Protein AF-A0A962XGR1-F1 (afdb_monomer)

Sequence (119 aa):
MMNWKLILRAGVAFLALFGWVGIQGCASSRENLPVRPIIQDADLIEQNYQAADALLTRAPWLRERREPLLSATFVDINNLEMSSGLGRVIGEQLGSRFAQQGFTVVEIKMRNNIFVQEG

Mean predicted aligned error: 15.51 Å

Secondary structure (DSSP, 8-state):
---HHHHHHHHHHHHHHHGGGG----------------PPPP-HHHHHHHHHHHHHHH-THHHHH-PPEEE---EETTEEEEE-HHHHHHHHHHHHHHHHTT--EEE---SSPPP----

Solvent-accessible surface area (backbone atoms only — not comparable to full-atom values): 7715 Å² total; per-residue (Å²): 136,82,66,64,71,56,58,56,53,52,52,52,54,52,54,59,62,62,65,68,74,77,74,91,78,84,83,80,81,78,77,85,69,84,77,73,80,84,76,79,76,77,62,61,68,60,54,37,39,52,50,39,55,54,50,50,70,76,41,60,64,54,70,77,68,67,62,68,44,78,49,71,63,41,51,35,93,92,41,75,92,41,66,40,76,65,27,42,52,52,34,52,46,31,46,50,43,42,41,75,73,71,44,54,67,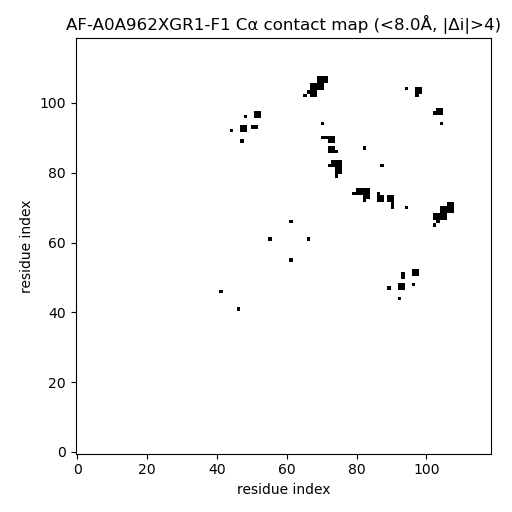44,71,79,82,74,92,65,92,82,79,82,79,87,128

Foldseek 3Di:
DDDVVVVVVVVVVVVVVVVVPPPPDDDDPDDPDPDDPPDDDDPLLVVLLVVLVVVCVVCVVCVVVLDAAEFDFDADPVDRVDGDPVSNVSSVSSQVSVVVVVHHYDYDDDPDDDDDDDD

Radius of gyration: 37.33 Å; Cα contacts (8 Å, |Δi|>4): 67; chains: 1; bounding box: 40×32×116 Å

Structure (mmCIF, N/CA/C/O backbone):
data_AF-A0A962XGR1-F1
#
_entry.id   AF-A0A962XGR1-F1
#
loop_
_atom_site.group_PDB
_atom_site.id
_atom_site.type_symbol
_atom_site.label_atom_id
_atom_site.label_alt_id
_atom_site.label_comp_id
_atom_site.label_asym_id
_atom_site.label_entity_id
_atom_site.label_seq_id
_atom_site.pdbx_PDB_ins_code
_atom_site.Cartn_x
_atom_site.Cartn_y
_atom_site.Cartn_z
_atom_site.occupancy
_atom_site.B_iso_or_equiv
_atom_site.auth_seq_id
_atom_site.auth_comp_id
_atom_site.auth_asym_id
_atom_site.auth_atom_id
_atom_site.pdbx_PDB_model_num
ATOM 1 N N . MET A 1 1 ? 27.660 16.013 -98.319 1.00 51.28 1 MET A N 1
ATOM 2 C CA . MET A 1 1 ? 26.467 16.490 -97.582 1.00 51.28 1 MET A CA 1
ATOM 3 C C . 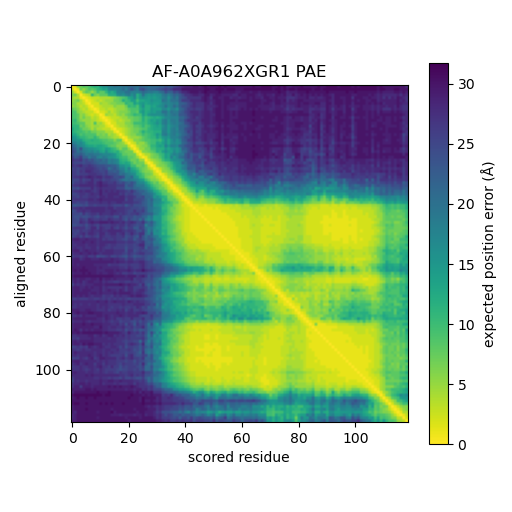MET A 1 1 ? 26.278 15.601 -96.363 1.00 51.28 1 MET A C 1
ATOM 5 O O . MET A 1 1 ? 25.926 14.440 -96.518 1.00 51.28 1 MET A O 1
ATOM 9 N N . MET A 1 2 ? 26.629 16.094 -95.174 1.00 58.22 2 MET A N 1
ATOM 10 C CA . MET A 1 2 ? 26.599 15.314 -93.932 1.00 58.22 2 MET A CA 1
ATOM 11 C C . MET A 1 2 ? 25.180 15.322 -93.355 1.00 58.22 2 MET A C 1
ATOM 13 O O . MET A 1 2 ? 24.578 16.380 -93.180 1.00 58.22 2 MET A O 1
ATOM 17 N N . ASN A 1 3 ? 24.618 14.133 -93.133 1.00 63.22 3 ASN A N 1
ATOM 18 C CA . ASN A 1 3 ? 23.204 13.932 -92.828 1.00 63.22 3 ASN A CA 1
ATOM 19 C C . ASN A 1 3 ? 22.918 14.292 -91.354 1.00 63.22 3 ASN A C 1
ATOM 21 O O . ASN A 1 3 ? 22.915 13.438 -90.474 1.00 63.22 3 ASN A O 1
ATOM 25 N N . TRP A 1 4 ? 22.715 15.588 -91.092 1.00 63.06 4 TRP A N 1
ATOM 26 C CA . TRP A 1 4 ? 22.499 16.228 -89.779 1.00 63.06 4 TRP A CA 1
ATOM 27 C C . TRP A 1 4 ? 21.433 15.542 -88.906 1.00 63.06 4 TRP A C 1
ATOM 29 O O . TRP A 1 4 ? 21.536 15.492 -87.680 1.00 63.06 4 TRP A O 1
ATOM 39 N N . LYS A 1 5 ? 20.437 14.920 -89.547 1.00 67.38 5 LYS A N 1
ATOM 40 C CA . LYS A 1 5 ? 19.386 14.144 -88.876 1.00 67.38 5 LYS A CA 1
ATOM 41 C C . LYS A 1 5 ? 19.912 12.869 -88.203 1.00 67.38 5 LYS A C 1
ATOM 43 O O . LYS A 1 5 ? 19.298 12.401 -87.250 1.00 67.38 5 LYS A O 1
ATOM 48 N N . LEU A 1 6 ? 21.033 12.314 -88.666 1.00 64.56 6 LEU A N 1
ATOM 49 C CA . LEU A 1 6 ? 21.653 11.113 -88.099 1.00 64.56 6 LEU A CA 1
ATOM 50 C C . LEU A 1 6 ? 22.402 11.427 -86.792 1.00 64.56 6 LEU A C 1
ATOM 52 O O . LEU A 1 6 ? 22.313 10.665 -85.835 1.00 64.56 6 LEU A O 1
ATOM 56 N N . ILE A 1 7 ? 23.058 12.592 -86.728 1.00 65.00 7 ILE A N 1
ATOM 57 C CA . ILE A 1 7 ? 23.813 13.066 -85.555 1.00 65.00 7 ILE A CA 1
ATOM 58 C C . ILE A 1 7 ? 22.859 13.398 -84.396 1.00 65.00 7 ILE A C 1
ATOM 60 O O . ILE A 1 7 ? 23.102 13.000 -83.259 1.00 65.00 7 ILE A O 1
ATOM 64 N N . LEU A 1 8 ? 21.718 14.033 -84.692 1.00 66.69 8 LEU A N 1
ATOM 65 C CA . LEU A 1 8 ? 20.682 14.325 -83.693 1.00 66.69 8 LEU A CA 1
ATOM 66 C C . LEU A 1 8 ? 20.044 13.054 -83.111 1.00 66.69 8 LEU A C 1
ATOM 68 O O . LEU A 1 8 ? 19.812 12.978 -81.908 1.00 66.69 8 LEU A O 1
ATOM 72 N N . ARG A 1 9 ? 19.793 12.030 -83.936 1.00 67.38 9 ARG A N 1
ATOM 73 C CA . ARG A 1 9 ? 19.202 10.761 -83.469 1.00 67.38 9 ARG A CA 1
ATOM 74 C C . ARG A 1 9 ? 20.190 9.933 -82.647 1.00 67.38 9 ARG A C 1
ATOM 76 O O . ARG A 1 9 ? 19.785 9.348 -81.647 1.00 67.38 9 ARG A O 1
ATOM 83 N N . ALA A 1 10 ? 21.469 9.935 -83.024 1.00 66.25 10 ALA A N 1
ATOM 84 C CA . ALA A 1 10 ? 22.529 9.286 -82.257 1.00 66.25 10 ALA A CA 1
ATOM 85 C C . ALA A 1 10 ? 22.736 9.946 -80.880 1.00 66.25 10 ALA A C 1
ATOM 87 O O . ALA A 1 10 ? 22.854 9.238 -79.884 1.00 66.25 10 ALA A O 1
ATOM 88 N N . GLY A 1 11 ? 22.694 11.282 -80.801 1.00 68.19 11 GLY A N 1
ATOM 89 C CA . GLY A 1 11 ? 22.813 12.007 -79.529 1.00 68.19 11 GLY A CA 1
ATOM 90 C C . GLY A 1 11 ? 21.661 11.729 -78.556 1.00 68.19 11 GLY A C 1
ATOM 91 O O . GLY A 1 11 ? 21.895 11.498 -77.372 1.00 68.19 11 GLY A O 1
ATOM 92 N N . VAL A 1 12 ? 20.421 11.669 -79.058 1.00 70.56 12 VAL A N 1
ATOM 93 C CA . VAL A 1 12 ? 19.239 11.340 -78.237 1.00 70.56 12 VAL A CA 1
ATOM 94 C C . VAL A 1 12 ? 19.281 9.887 -77.751 1.00 70.56 12 VAL A C 1
ATOM 96 O O . VAL A 1 12 ? 18.970 9.626 -76.591 1.00 70.56 12 VAL A O 1
ATOM 99 N N . ALA A 1 13 ? 19.721 8.947 -78.594 1.00 66.94 13 ALA A N 1
ATOM 100 C CA . ALA A 1 13 ? 19.878 7.548 -78.194 1.00 66.94 13 ALA A CA 1
ATOM 101 C C . ALA A 1 13 ? 20.957 7.367 -77.110 1.00 66.94 13 ALA A C 1
ATOM 103 O O . ALA A 1 13 ? 20.777 6.572 -76.190 1.00 66.94 13 ALA A O 1
ATOM 104 N N . PHE A 1 14 ? 22.047 8.138 -77.177 1.00 63.44 14 PHE A N 1
ATOM 105 C CA . PHE A 1 14 ? 23.137 8.074 -76.201 1.00 63.44 14 PHE A CA 1
ATOM 106 C C . PHE A 1 14 ? 22.737 8.656 -74.833 1.00 63.44 14 PHE A C 1
ATOM 108 O O . PHE A 1 14 ? 23.049 8.069 -73.797 1.00 63.44 14 PHE A O 1
ATOM 115 N N . LEU A 1 15 ? 21.976 9.758 -74.817 1.00 63.19 15 LEU A N 1
ATOM 116 C CA . LEU A 1 15 ? 21.419 10.340 -73.587 1.00 63.19 15 LEU A CA 1
ATOM 117 C C . LEU A 1 15 ? 20.360 9.437 -72.934 1.00 63.19 15 LEU A C 1
ATOM 119 O O . LEU A 1 15 ? 20.314 9.338 -71.709 1.00 63.19 15 LEU A O 1
ATOM 123 N N . ALA A 1 16 ? 19.552 8.731 -73.731 1.00 63.12 16 ALA A N 1
ATOM 124 C CA . ALA A 1 16 ? 18.566 7.778 -73.217 1.00 63.12 16 ALA A CA 1
ATOM 125 C C . ALA A 1 16 ? 19.216 6.526 -72.595 1.00 63.12 16 ALA A C 1
ATOM 127 O O . ALA A 1 16 ? 18.711 5.996 -71.608 1.00 63.12 16 ALA A O 1
ATOM 128 N N . LEU A 1 17 ? 20.358 6.079 -73.131 1.00 60.22 17 LEU A N 1
ATOM 129 C CA . LEU A 1 17 ? 21.119 4.940 -72.602 1.00 60.22 17 LEU A CA 1
ATOM 130 C C . LEU A 1 17 ? 21.820 5.253 -71.270 1.00 60.22 17 LEU A C 1
ATOM 132 O O . LEU A 1 17 ? 21.861 4.396 -70.390 1.00 60.22 17 LEU A O 1
ATOM 136 N N . PHE A 1 18 ? 22.317 6.479 -71.082 1.00 61.03 18 PHE A N 1
ATOM 137 C CA . PHE A 1 18 ? 22.956 6.894 -69.824 1.00 61.03 18 PHE A CA 1
ATOM 138 C C . PHE A 1 18 ? 21.959 7.185 -68.690 1.00 61.03 18 PHE A C 1
ATOM 140 O O . PHE A 1 18 ? 22.306 7.035 -67.520 1.00 61.03 18 PHE A O 1
ATOM 147 N N . GLY A 1 19 ? 20.712 7.548 -69.013 1.00 60.50 19 GLY A N 1
ATOM 148 C CA . GLY A 1 19 ? 19.673 7.837 -68.017 1.00 60.50 19 GLY A CA 1
ATOM 149 C C . GLY A 1 19 ? 19.214 6.625 -67.195 1.00 60.50 19 GLY A C 1
ATOM 150 O O . GLY A 1 19 ? 18.708 6.796 -66.089 1.00 60.50 19 GLY A O 1
ATOM 151 N N . TRP A 1 20 ? 19.416 5.397 -67.687 1.00 58.41 20 TRP A N 1
ATOM 152 C CA . TRP A 1 20 ? 18.910 4.188 -67.020 1.00 58.41 20 TRP A CA 1
ATOM 153 C C . TRP A 1 20 ? 19.837 3.640 -65.919 1.00 58.41 20 TRP A C 1
ATOM 155 O O . TRP A 1 20 ? 19.412 2.836 -65.092 1.00 58.41 20 TRP A O 1
ATOM 165 N N . VAL A 1 21 ? 21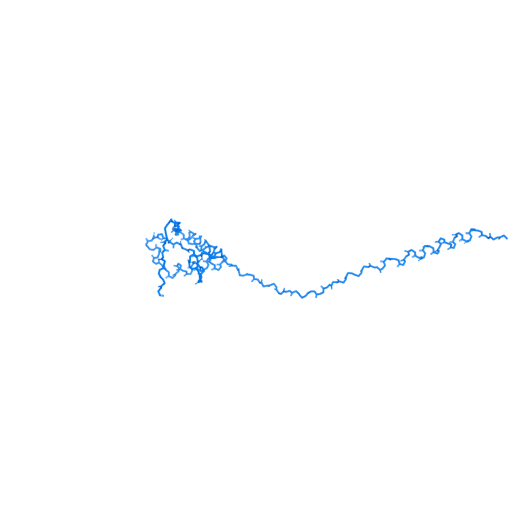.096 4.083 -65.857 1.00 64.06 21 VAL A N 1
ATOM 166 C CA . VAL A 1 21 ? 22.108 3.516 -64.941 1.00 64.06 21 VAL A CA 1
ATOM 167 C C . VAL A 1 21 ? 22.009 4.085 -63.509 1.00 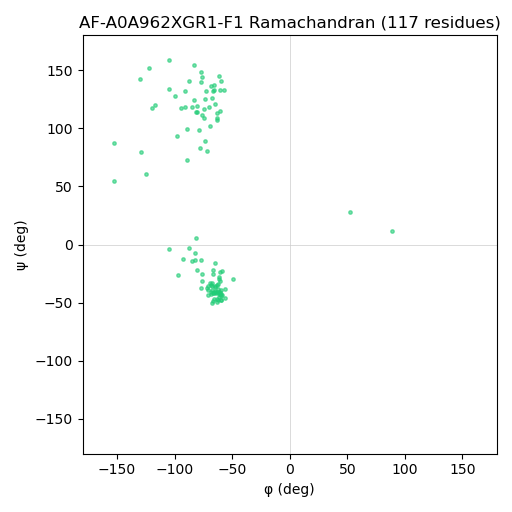64.06 21 VAL A C 1
ATOM 169 O O . VAL A 1 21 ? 22.638 3.572 -62.590 1.00 64.06 21 VAL A O 1
ATOM 172 N N . GLY A 1 22 ? 21.169 5.098 -63.270 1.00 61.91 22 GLY A N 1
ATOM 173 C CA . GLY A 1 22 ? 21.125 5.825 -61.993 1.00 61.91 22 GLY A CA 1
ATOM 174 C C . GLY A 1 22 ? 20.229 5.275 -60.870 1.00 61.91 22 GLY A C 1
ATOM 175 O O . GLY A 1 22 ? 20.218 5.878 -59.804 1.00 61.91 22 GLY A O 1
ATOM 176 N N . ILE A 1 23 ? 19.455 4.194 -61.061 1.00 67.50 23 ILE A N 1
ATOM 177 C CA . ILE A 1 23 ? 18.373 3.823 -60.106 1.00 67.50 23 ILE A CA 1
ATOM 178 C C . ILE A 1 23 ? 18.701 2.625 -59.187 1.00 67.50 23 ILE A C 1
ATOM 180 O O . ILE A 1 23 ? 17.950 2.327 -58.262 1.00 67.50 23 ILE A O 1
ATOM 184 N N . GLN A 1 24 ? 19.849 1.961 -59.328 1.00 64.69 24 GLN A N 1
ATOM 185 C CA . GLN A 1 24 ? 20.209 0.854 -58.423 1.00 64.69 24 GLN A CA 1
ATOM 186 C C . GLN A 1 24 ? 20.974 1.363 -57.192 1.00 64.69 24 GLN A C 1
ATOM 188 O O . GLN A 1 24 ? 22.183 1.188 -57.079 1.00 64.69 24 GLN A O 1
ATOM 193 N N . GLY A 1 25 ? 20.264 2.027 -56.274 1.00 59.50 25 GLY A N 1
ATOM 194 C CA . GLY A 1 25 ? 20.864 2.642 -55.088 1.00 59.50 25 GLY A CA 1
ATOM 195 C C . GLY A 1 25 ? 19.932 2.763 -53.882 1.00 59.50 25 GLY A C 1
ATOM 196 O O . GLY A 1 25 ? 19.769 3.852 -53.346 1.00 59.50 25 GLY A O 1
ATOM 197 N N . CYS A 1 26 ? 19.330 1.664 -53.422 1.00 65.50 26 CYS A N 1
ATOM 198 C CA . CYS A 1 26 ? 18.731 1.592 -52.082 1.00 65.50 26 CYS A CA 1
ATOM 199 C C . CYS A 1 26 ? 19.247 0.352 -51.346 1.00 65.50 26 CYS A C 1
ATOM 201 O O . CYS A 1 26 ? 18.574 -0.671 -51.279 1.00 65.50 26 CYS A O 1
ATOM 203 N N . ALA A 1 27 ? 20.456 0.436 -50.792 1.00 64.56 27 ALA A N 1
ATOM 204 C CA . ALA A 1 27 ? 20.927 -0.520 -49.798 1.00 64.56 27 ALA A CA 1
ATOM 205 C C . ALA A 1 27 ? 20.718 0.095 -48.408 1.00 64.56 27 ALA A C 1
ATOM 207 O O . ALA A 1 27 ? 21.551 0.858 -47.926 1.00 64.56 27 ALA A O 1
ATOM 208 N N . SER A 1 28 ? 19.584 -0.197 -47.765 1.00 67.25 28 SER A N 1
ATOM 209 C CA . SER A 1 28 ? 19.422 0.076 -46.336 1.00 67.25 28 SER A CA 1
ATOM 210 C C . SER A 1 28 ? 20.143 -1.026 -45.555 1.00 67.25 28 SER A C 1
ATOM 212 O O . SER A 1 28 ? 19.603 -2.124 -45.391 1.00 67.25 28 SER A O 1
ATOM 214 N N . SER A 1 29 ? 21.366 -0.763 -45.096 1.00 65.94 29 SER A N 1
ATOM 215 C CA . SER A 1 29 ? 22.026 -1.627 -44.112 1.00 65.94 29 SER A CA 1
ATOM 216 C C . SER A 1 29 ? 21.210 -1.610 -42.823 1.00 65.94 29 SER A C 1
ATOM 218 O O . SER A 1 29 ? 21.194 -0.611 -42.111 1.00 65.94 29 SER A O 1
ATOM 220 N N . ARG A 1 30 ? 20.512 -2.711 -42.527 1.00 62.81 30 ARG A N 1
ATOM 221 C CA . ARG A 1 30 ? 19.970 -2.944 -41.187 1.00 62.81 30 ARG A CA 1
ATOM 222 C C . ARG A 1 30 ? 21.130 -3.324 -40.278 1.00 62.81 30 ARG A C 1
ATOM 224 O O . ARG A 1 30 ? 21.704 -4.402 -40.399 1.00 62.81 30 ARG A O 1
ATOM 231 N N . GLU A 1 31 ? 21.476 -2.413 -39.390 1.00 67.12 31 GLU A N 1
ATOM 232 C CA . GLU A 1 31 ? 22.365 -2.653 -38.263 1.00 67.12 31 GLU A CA 1
ATOM 233 C C . GLU A 1 31 ? 21.713 -3.696 -37.339 1.00 67.12 31 GLU A C 1
ATOM 235 O O . GLU A 1 31 ? 20.659 -3.459 -36.749 1.00 67.12 31 GLU A O 1
ATOM 240 N N . ASN A 1 32 ? 22.318 -4.885 -37.252 1.00 66.44 32 ASN A N 1
ATOM 241 C CA . ASN A 1 32 ? 21.942 -5.922 -36.291 1.00 66.44 32 ASN A CA 1
ATOM 242 C C . ASN A 1 32 ? 22.392 -5.482 -34.892 1.00 66.44 32 ASN A C 1
ATOM 244 O O . ASN A 1 32 ? 23.443 -5.890 -34.398 1.00 66.44 32 ASN A O 1
ATOM 248 N N . LEU A 1 33 ? 21.602 -4.613 -34.267 1.00 76.56 33 LEU A N 1
ATOM 249 C CA . LEU A 1 33 ? 21.734 -4.295 -32.852 1.00 76.56 33 LEU A CA 1
ATOM 250 C C . LEU A 1 33 ? 21.336 -5.536 -32.035 1.00 76.56 33 LEU A C 1
ATOM 252 O O . LEU A 1 33 ? 20.328 -6.174 -32.350 1.00 76.56 33 LEU A O 1
ATOM 256 N N . PRO A 1 34 ? 22.087 -5.896 -30.981 1.00 72.31 34 PRO A N 1
ATOM 257 C CA . PRO A 1 34 ? 21.676 -6.966 -30.086 1.00 72.31 34 PRO A CA 1
ATOM 258 C C . PRO A 1 34 ? 20.338 -6.590 -29.437 1.00 72.31 34 PRO A C 1
ATOM 260 O O . PRO A 1 34 ? 20.251 -5.622 -28.678 1.00 72.31 34 PRO A O 1
ATOM 263 N N . VAL A 1 35 ? 19.288 -7.354 -29.749 1.00 74.69 35 VAL A N 1
ATOM 264 C CA . VAL A 1 35 ? 17.985 -7.249 -29.086 1.00 74.69 35 VAL A CA 1
ATOM 265 C C . VAL A 1 35 ? 18.205 -7.605 -27.621 1.00 74.69 35 VAL A C 1
ATOM 267 O O . VAL A 1 35 ? 18.492 -8.755 -27.289 1.00 74.69 35 VAL A O 1
ATOM 270 N N . ARG A 1 36 ? 18.123 -6.608 -26.734 1.00 77.25 36 ARG A N 1
ATOM 271 C CA . ARG A 1 36 ? 18.103 -6.871 -25.294 1.00 77.25 36 ARG A CA 1
ATOM 272 C C . ARG A 1 36 ? 16.870 -7.731 -25.000 1.00 77.25 36 ARG A C 1
ATOM 274 O O . ARG A 1 36 ? 15.796 -7.395 -25.504 1.00 77.25 36 ARG A O 1
ATOM 281 N N . PRO A 1 37 ? 16.995 -8.824 -24.227 1.00 77.88 37 PRO A N 1
ATOM 282 C CA . PRO A 1 37 ? 15.830 -9.597 -23.831 1.00 77.88 37 PRO A CA 1
ATOM 283 C C . PRO A 1 37 ? 14.852 -8.671 -23.108 1.00 77.88 37 PRO A C 1
ATOM 285 O O . PRO A 1 37 ? 15.256 -7.881 -22.251 1.00 77.88 37 PRO A O 1
ATOM 288 N N . ILE A 1 38 ? 13.576 -8.749 -23.480 1.00 77.19 38 ILE A N 1
ATOM 289 C CA . ILE A 1 38 ? 12.507 -8.054 -22.768 1.00 77.19 38 ILE A CA 1
ATOM 290 C C . ILE A 1 38 ? 12.384 -8.761 -21.419 1.00 77.19 38 ILE A C 1
ATOM 292 O O . ILE A 1 38 ? 11.861 -9.871 -21.343 1.00 77.19 38 ILE A O 1
ATOM 296 N N . ILE A 1 39 ? 12.938 -8.157 -20.369 1.00 79.69 39 ILE A N 1
ATOM 297 C CA . ILE A 1 39 ? 12.666 -8.586 -19.000 1.00 79.69 39 ILE A CA 1
ATOM 298 C C . ILE A 1 39 ? 11.255 -8.097 -18.701 1.00 79.69 39 ILE A C 1
ATOM 300 O O . ILE A 1 39 ? 10.992 -6.899 -18.766 1.00 79.69 39 ILE A O 1
ATOM 304 N N . GLN A 1 40 ? 10.338 -9.029 -18.459 1.00 80.25 40 GLN A N 1
ATOM 305 C CA . GLN A 1 40 ? 8.995 -8.673 -18.034 1.00 80.25 40 GLN A CA 1
ATOM 306 C C . GLN A 1 40 ? 9.081 -8.124 -16.611 1.00 80.25 40 GLN A C 1
ATOM 308 O O . GLN A 1 40 ? 9.524 -8.829 -15.701 1.00 80.25 40 GLN A O 1
ATOM 313 N N . ASP A 1 41 ? 8.691 -6.864 -16.440 1.00 83.06 41 ASP A N 1
ATOM 314 C CA . ASP A 1 41 ? 8.611 -6.252 -15.121 1.00 83.06 41 ASP A CA 1
ATOM 315 C C . ASP A 1 41 ? 7.591 -7.001 -14.256 1.00 83.06 41 ASP A C 1
ATOM 317 O O . ASP A 1 41 ? 6.570 -7.498 -14.743 1.00 83.06 41 ASP A O 1
ATOM 321 N N . ALA A 1 42 ? 7.875 -7.088 -12.957 1.00 84.56 42 ALA A N 1
ATOM 322 C CA . ALA A 1 42 ? 6.920 -7.632 -12.005 1.00 84.56 42 ALA A CA 1
ATOM 323 C C . ALA A 1 42 ? 5.689 -6.718 -11.920 1.00 84.56 42 ALA A C 1
ATOM 325 O O . ALA A 1 42 ? 5.826 -5.495 -11.819 1.00 84.56 42 ALA A O 1
ATOM 326 N N . ASP A 1 43 ? 4.490 -7.306 -11.889 1.00 92.56 43 ASP A N 1
ATOM 327 C CA . ASP A 1 43 ? 3.275 -6.560 -11.562 1.00 92.56 43 ASP A CA 1
ATOM 328 C C . ASP A 1 43 ? 3.263 -6.251 -10.060 1.00 92.56 43 ASP A C 1
ATOM 330 O O . ASP A 1 43 ? 2.776 -7.022 -9.230 1.00 92.56 43 ASP A O 1
ATOM 334 N N . LEU A 1 44 ? 3.851 -5.110 -9.701 1.00 92.56 44 LEU A N 1
ATOM 335 C CA . LEU A 1 44 ? 3.946 -4.676 -8.311 1.00 92.56 44 LEU A CA 1
ATOM 336 C C . LEU A 1 44 ? 2.572 -4.475 -7.664 1.00 92.56 44 LEU A C 1
ATOM 338 O O . LEU A 1 44 ? 2.463 -4.656 -6.456 1.00 92.56 44 LEU A O 1
ATOM 342 N N . ILE A 1 45 ? 1.532 -4.140 -8.435 1.00 95.12 45 ILE A N 1
ATOM 343 C CA . ILE A 1 45 ? 0.181 -3.966 -7.892 1.00 95.12 45 ILE A CA 1
ATOM 344 C C . ILE A 1 45 ? -0.343 -5.321 -7.429 1.00 95.12 45 ILE A C 1
ATOM 346 O O . ILE A 1 45 ? -0.772 -5.456 -6.281 1.00 95.12 45 ILE A O 1
ATOM 350 N N . GLU A 1 46 ? -0.260 -6.330 -8.298 1.00 96.19 46 GLU A N 1
ATOM 351 C CA . GLU A 1 46 ? -0.686 -7.686 -7.965 1.00 96.19 46 GLU A CA 1
ATOM 352 C C . GLU A 1 46 ? 0.102 -8.235 -6.769 1.00 96.19 46 GLU A C 1
ATOM 354 O O . GLU A 1 46 ? -0.495 -8.717 -5.804 1.00 96.19 46 GLU A O 1
ATOM 359 N N . GLN A 1 47 ? 1.432 -8.107 -6.786 1.00 96.06 47 GLN A N 1
ATOM 360 C CA . GLN A 1 47 ? 2.288 -8.591 -5.699 1.00 96.06 47 GLN A CA 1
ATOM 361 C C . GLN A 1 47 ? 1.952 -7.923 -4.359 1.00 96.06 47 GLN A C 1
ATOM 363 O O . GLN A 1 47 ? 1.838 -8.596 -3.332 1.00 96.06 47 GLN A O 1
ATOM 368 N N . ASN A 1 48 ? 1.724 -6.611 -4.358 1.00 95.94 48 ASN A N 1
ATOM 369 C CA . ASN A 1 48 ? 1.366 -5.869 -3.152 1.00 95.94 48 ASN A CA 1
ATOM 370 C C . ASN A 1 48 ? -0.029 -6.236 -2.630 1.00 95.94 48 ASN A C 1
ATOM 372 O O . ASN A 1 48 ? -0.237 -6.310 -1.417 1.00 95.94 48 ASN A O 1
ATOM 376 N N . TYR A 1 49 ? -0.983 -6.522 -3.518 1.00 97.25 49 TYR A N 1
ATOM 377 C CA . TYR A 1 49 ? -2.312 -6.989 -3.118 1.00 97.25 49 TYR A CA 1
ATOM 378 C C . TYR A 1 49 ? -2.257 -8.394 -2.518 1.00 97.25 49 TYR A C 1
ATOM 380 O O . TYR A 1 49 ? -2.868 -8.640 -1.477 1.00 97.25 49 TYR A O 1
ATOM 388 N N . GLN A 1 50 ? -1.478 -9.295 -3.120 1.00 97.25 50 GLN A N 1
ATOM 389 C CA . GLN A 1 50 ? -1.236 -10.628 -2.570 1.00 97.25 50 GLN A CA 1
ATOM 390 C C . GLN A 1 50 ? -0.553 -10.550 -1.198 1.00 97.25 50 GLN A C 1
ATOM 392 O O . GLN A 1 50 ? -0.944 -11.266 -0.274 1.00 97.25 50 GLN A O 1
ATOM 397 N N . ALA A 1 51 ? 0.417 -9.647 -1.023 1.00 96.19 51 ALA A N 1
ATOM 398 C CA . ALA A 1 51 ? 1.054 -9.405 0.268 1.00 96.19 51 ALA A CA 1
ATOM 399 C C . ALA A 1 51 ? 0.045 -8.921 1.324 1.00 96.19 51 ALA A C 1
ATOM 401 O O . ALA A 1 51 ? 0.020 -9.450 2.437 1.00 96.19 51 ALA A O 1
ATOM 402 N N . ALA A 1 52 ? -0.831 -7.973 0.977 1.00 95.62 52 ALA A N 1
ATOM 403 C CA . ALA A 1 52 ? -1.893 -7.500 1.863 1.00 95.62 52 ALA A CA 1
ATOM 404 C C . ALA A 1 52 ? -2.851 -8.634 2.277 1.00 95.62 52 ALA A C 1
ATOM 406 O O . ALA A 1 52 ? -3.112 -8.827 3.467 1.00 95.62 52 ALA A O 1
ATOM 407 N N . ASP A 1 53 ? -3.318 -9.443 1.326 1.00 96.38 53 ASP A N 1
ATOM 408 C CA . ASP A 1 53 ? -4.196 -10.583 1.613 1.00 96.38 53 ASP A CA 1
ATOM 409 C C . ASP A 1 53 ? -3.494 -11.622 2.512 1.00 96.38 53 ASP A C 1
ATOM 411 O O . ASP A 1 53 ? -4.090 -12.179 3.443 1.00 96.38 53 ASP A O 1
ATOM 415 N N . ALA A 1 54 ? -2.196 -11.843 2.291 1.00 96.94 54 ALA A N 1
ATOM 416 C CA . ALA A 1 54 ? -1.378 -12.742 3.092 1.00 96.94 54 ALA A CA 1
ATOM 417 C C . ALA A 1 54 ? -1.158 -12.235 4.531 1.00 96.94 54 ALA A C 1
ATOM 419 O O . ALA A 1 54 ? -1.077 -13.055 5.453 1.00 96.94 54 ALA A O 1
ATOM 420 N N . LEU A 1 55 ? -1.077 -10.916 4.743 1.00 94.31 55 LEU A N 1
ATOM 421 C CA . LEU A 1 55 ? -1.025 -10.303 6.075 1.00 94.31 55 LEU A CA 1
ATOM 422 C C . LEU A 1 55 ? -2.350 -10.502 6.819 1.00 94.31 55 LEU A C 1
ATOM 424 O O . LEU A 1 55 ? -2.355 -10.989 7.948 1.00 94.31 55 LEU A O 1
ATOM 428 N N . LEU A 1 56 ? -3.479 -10.216 6.164 1.00 92.75 56 LEU A N 1
ATOM 429 C CA . LEU A 1 56 ? -4.811 -10.386 6.756 1.00 92.75 56 LEU A CA 1
ATOM 430 C C . LEU A 1 56 ? -5.127 -11.846 7.095 1.00 92.75 56 LEU A C 1
ATOM 432 O O . LEU A 1 56 ? -5.782 -12.127 8.097 1.00 92.75 56 LEU A O 1
ATOM 436 N N . THR A 1 57 ? -4.640 -12.785 6.284 1.00 94.62 57 THR A N 1
ATOM 437 C CA . THR A 1 57 ? -4.797 -14.225 6.537 1.00 94.62 57 THR A CA 1
ATOM 438 C C . THR A 1 57 ? -4.057 -14.661 7.803 1.00 94.62 57 THR A C 1
ATOM 440 O O . THR A 1 57 ? -4.544 -15.516 8.539 1.00 94.62 57 THR A O 1
ATOM 443 N N . ARG A 1 58 ? -2.898 -14.057 8.088 1.00 94.38 58 ARG A N 1
ATOM 444 C CA . ARG A 1 58 ? -2.099 -14.357 9.285 1.00 94.38 58 ARG A CA 1
ATOM 445 C C . ARG A 1 58 ? -2.578 -13.628 10.540 1.00 94.38 58 ARG A C 1
ATOM 447 O O . ARG A 1 58 ? -2.161 -14.002 11.631 1.00 94.38 58 ARG A O 1
ATOM 454 N N . ALA A 1 59 ? -3.451 -12.634 10.394 1.00 91.56 59 ALA A N 1
ATOM 455 C CA . ALA A 1 59 ? -3.954 -11.808 11.486 1.00 91.56 59 ALA A CA 1
ATOM 456 C C . ALA A 1 59 ? -5.498 -11.811 11.566 1.00 91.56 59 ALA A C 1
ATOM 458 O O . ALA A 1 59 ? -6.130 -10.757 11.449 1.00 91.56 59 ALA A O 1
ATOM 459 N N . PRO A 1 60 ? -6.145 -12.977 11.783 1.00 90.00 60 PRO A N 1
ATOM 460 C CA . PRO A 1 60 ? -7.608 -13.089 11.793 1.00 90.00 60 PRO A CA 1
ATOM 461 C C . PRO A 1 60 ? -8.275 -12.244 12.891 1.00 90.00 60 PRO A C 1
ATOM 463 O O . PRO A 1 60 ? -9.372 -11.724 12.679 1.00 90.00 60 PRO A O 1
ATOM 466 N N . TRP A 1 61 ? -7.583 -12.021 14.016 1.00 89.31 61 TRP A N 1
ATOM 467 C CA . TRP A 1 61 ? -8.054 -11.189 15.131 1.00 89.31 61 TRP A CA 1
ATOM 468 C C . TRP A 1 61 ? -8.355 -9.738 14.727 1.00 89.31 61 TRP A C 1
ATOM 470 O O . TRP A 1 61 ? -9.150 -9.070 15.389 1.00 89.31 61 TRP A O 1
ATOM 480 N N . LEU A 1 62 ? -7.764 -9.238 13.632 1.00 89.25 62 LEU A N 1
ATOM 481 C CA . LEU A 1 62 ? -8.054 -7.897 13.114 1.00 89.25 62 LEU A CA 1
ATOM 482 C C . LEU A 1 62 ? -9.526 -7.762 12.697 1.00 89.25 62 LEU A C 1
ATOM 484 O O . LEU A 1 62 ? -10.124 -6.703 12.879 1.00 89.25 62 LEU A O 1
ATOM 488 N N . ARG A 1 63 ? -10.142 -8.839 12.187 1.00 86.88 63 ARG A N 1
ATOM 489 C CA . ARG A 1 63 ? -11.565 -8.838 11.803 1.00 86.88 63 ARG A CA 1
ATOM 490 C C . ARG A 1 63 ? -12.498 -8.910 13.009 1.00 86.88 63 ARG A C 1
ATOM 492 O O . ARG A 1 63 ? -13.599 -8.368 12.962 1.00 86.88 63 ARG A O 1
ATOM 499 N N . GLU A 1 64 ? -12.064 -9.567 14.080 1.00 87.00 64 GLU A N 1
ATOM 500 C CA . GLU A 1 64 ? -12.850 -9.733 15.307 1.00 87.00 64 GLU A CA 1
ATOM 501 C C . GLU A 1 64 ? -12.970 -8.413 16.072 1.00 87.00 64 GLU A C 1
ATOM 503 O O . GLU A 1 64 ? -14.053 -8.050 16.527 1.00 87.00 64 GLU A O 1
ATOM 508 N N . ARG A 1 65 ? -11.859 -7.674 16.172 1.00 82.00 65 ARG A N 1
ATOM 509 C CA . 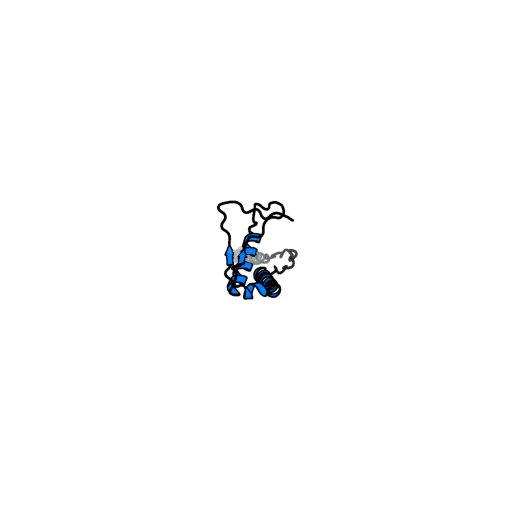ARG A 1 65 ? -11.771 -6.432 16.953 1.00 82.00 65 ARG A CA 1
ATOM 510 C C . ARG A 1 65 ? -12.342 -5.212 16.234 1.00 82.00 65 ARG A C 1
ATOM 512 O O . ARG A 1 65 ? -12.716 -4.251 16.896 1.00 82.00 65 ARG A O 1
ATOM 519 N N . ARG A 1 66 ? -12.441 -5.256 14.896 1.00 79.00 66 ARG A N 1
ATOM 520 C CA . ARG A 1 66 ? -12.918 -4.146 14.040 1.00 79.00 66 ARG A CA 1
ATOM 521 C C . ARG A 1 66 ? -12.188 -2.820 14.302 1.00 79.00 66 ARG A C 1
ATOM 523 O O . ARG A 1 66 ? -12.754 -1.743 14.116 1.00 79.00 66 ARG A O 1
ATOM 530 N N . GLU A 1 67 ? -10.940 -2.904 14.748 1.00 85.38 67 GLU A N 1
ATOM 531 C CA . GLU A 1 67 ? -10.099 -1.741 15.004 1.00 85.38 67 GLU A CA 1
ATOM 532 C C . GLU A 1 67 ? -9.583 -1.167 13.671 1.00 85.38 67 GLU A C 1
ATOM 534 O O . GLU A 1 67 ? -9.307 -1.933 12.740 1.00 85.38 67 GLU A O 1
ATOM 539 N N . PRO A 1 68 ? -9.456 0.167 13.540 1.00 87.81 68 PRO A N 1
ATOM 540 C CA . PRO A 1 68 ? -8.850 0.774 12.362 1.00 87.81 68 PRO A CA 1
ATOM 541 C C . PRO A 1 68 ? -7.404 0.306 12.166 1.00 87.81 68 PRO A C 1
ATOM 543 O O . PRO A 1 68 ? -6.635 0.214 13.123 1.00 87.81 68 PRO A O 1
ATOM 546 N N . LEU A 1 69 ? -7.017 0.067 10.914 1.00 90.94 69 LEU A N 1
ATOM 547 C CA . LEU A 1 69 ? -5.635 -0.227 10.558 1.00 90.94 69 LEU A CA 1
ATOM 548 C C . LEU A 1 69 ? -4.874 1.078 10.372 1.00 90.94 69 LEU A C 1
ATOM 550 O O . LEU A 1 69 ? -5.189 1.883 9.495 1.00 90.94 69 LEU A O 1
ATOM 554 N N . LEU A 1 70 ? -3.853 1.271 11.195 1.00 88.69 70 LEU A N 1
ATOM 555 C CA . LEU A 1 70 ? -2.937 2.389 11.066 1.00 88.69 70 LEU A CA 1
ATOM 556 C C . LEU A 1 70 ? -1.900 2.066 9.988 1.00 88.69 70 LEU A C 1
ATOM 558 O O . LEU A 1 70 ? -1.165 1.087 10.112 1.00 88.69 70 LEU A O 1
ATOM 562 N N . SER A 1 71 ? -1.849 2.873 8.933 1.00 83.25 71 SER A N 1
ATOM 563 C CA . SER A 1 71 ? -0.879 2.713 7.852 1.00 83.25 71 SER A CA 1
ATOM 564 C C . SER A 1 71 ? 0.222 3.765 7.959 1.00 83.25 71 SER A C 1
ATOM 566 O O . SER A 1 71 ? -0.050 4.951 8.162 1.00 83.25 71 SER A O 1
ATOM 568 N N . ALA A 1 72 ? 1.465 3.308 7.818 1.00 80.25 72 ALA A N 1
ATOM 569 C CA . ALA A 1 72 ? 2.653 4.136 7.684 1.00 80.25 72 ALA A CA 1
ATOM 570 C C . ALA A 1 72 ? 3.364 3.791 6.368 1.00 80.25 72 ALA A C 1
ATOM 572 O O . ALA A 1 72 ? 3.271 2.668 5.868 1.00 80.25 72 ALA A O 1
ATOM 573 N N . THR A 1 73 ? 4.078 4.760 5.803 1.00 79.44 73 THR A N 1
ATOM 574 C CA . THR A 1 73 ? 4.844 4.569 4.568 1.00 79.44 73 THR A CA 1
ATOM 575 C C . THR A 1 73 ? 6.137 3.807 4.825 1.00 79.44 73 THR A C 1
ATOM 577 O O . THR A 1 73 ? 6.774 3.998 5.860 1.00 79.44 73 THR A O 1
ATOM 580 N N . PHE A 1 74 ? 6.593 3.028 3.844 1.00 82.00 74 PHE A N 1
ATOM 581 C CA . PHE A 1 74 ? 7.937 2.454 3.885 1.00 82.00 74 PHE A CA 1
ATOM 582 C C . PHE A 1 74 ? 8.991 3.572 3.794 1.00 82.00 74 PHE A C 1
ATOM 584 O O . PHE A 1 74 ? 8.882 4.478 2.955 1.00 82.00 74 PHE A O 1
ATOM 591 N N . VAL A 1 75 ? 9.994 3.511 4.670 1.00 80.19 75 VAL A N 1
ATOM 592 C CA . VAL A 1 75 ? 11.067 4.509 4.811 1.00 80.19 75 VAL A CA 1
ATOM 593 C C . VAL A 1 75 ? 12.382 4.005 4.220 1.00 80.19 75 VAL A C 1
ATOM 595 O O . VAL A 1 75 ? 12.560 2.801 4.030 1.00 80.19 75 VAL A O 1
ATOM 598 N N . ASP A 1 76 ? 13.288 4.922 3.884 1.00 77.19 76 ASP A N 1
ATOM 599 C CA . ASP A 1 76 ? 14.657 4.560 3.512 1.00 77.19 76 ASP A CA 1
ATOM 600 C C . ASP A 1 76 ? 15.389 3.989 4.736 1.00 77.19 76 ASP A C 1
ATOM 602 O O . ASP A 1 76 ? 15.464 4.637 5.778 1.00 77.19 76 ASP A O 1
ATOM 606 N N . ILE A 1 77 ? 15.960 2.789 4.603 1.00 77.88 77 ILE A N 1
ATOM 607 C CA . ILE A 1 77 ? 16.723 2.129 5.674 1.00 77.88 77 ILE A CA 1
ATOM 608 C C . ILE A 1 77 ? 17.955 2.933 6.116 1.00 77.88 77 ILE A C 1
ATOM 610 O O . ILE A 1 77 ? 18.430 2.757 7.230 1.00 77.88 77 ILE A O 1
ATOM 614 N N . ASN A 1 78 ? 18.484 3.807 5.255 1.00 79.19 78 ASN A N 1
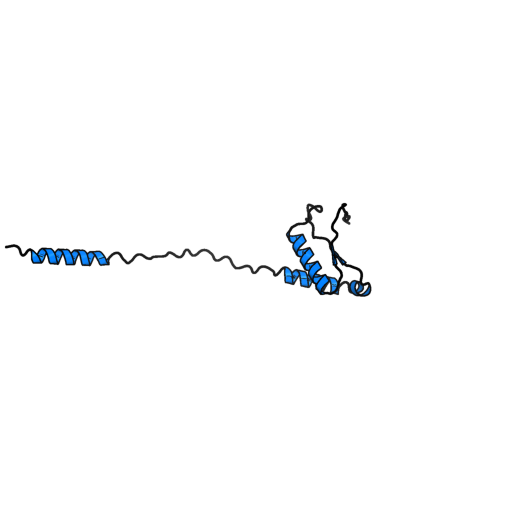ATOM 615 C CA . ASN A 1 78 ? 19.626 4.664 5.571 1.00 79.19 78 ASN A CA 1
ATOM 616 C C . ASN A 1 78 ? 19.193 6.038 6.104 1.00 79.19 78 ASN A C 1
ATOM 618 O O . ASN A 1 78 ? 20.031 6.795 6.591 1.00 79.19 78 ASN A O 1
ATOM 622 N N . ASN A 1 79 ? 17.910 6.389 5.973 1.00 73.06 79 ASN A N 1
ATOM 623 C CA . ASN A 1 79 ? 17.360 7.660 6.427 1.00 73.06 79 ASN A CA 1
ATOM 624 C C . ASN A 1 79 ? 15.867 7.520 6.757 1.00 73.06 79 ASN A C 1
ATOM 626 O O . ASN A 1 79 ? 14.991 7.795 5.936 1.00 73.06 79 ASN A O 1
ATOM 630 N N . LEU A 1 80 ? 15.592 7.130 8.000 1.00 74.31 80 LEU A N 1
ATOM 631 C CA . LEU A 1 80 ? 14.245 6.851 8.502 1.00 74.31 80 LEU A CA 1
ATOM 632 C C . LEU A 1 80 ? 13.334 8.089 8.533 1.00 74.31 80 LEU A C 1
ATOM 634 O O . LEU A 1 80 ? 12.117 7.950 8.636 1.00 74.31 80 LEU A O 1
ATOM 638 N N . GLU A 1 81 ? 13.899 9.297 8.427 1.00 70.44 81 GLU A N 1
ATOM 639 C CA . GLU A 1 81 ? 13.119 10.535 8.327 1.00 70.44 81 GLU A CA 1
ATOM 640 C C . GLU A 1 81 ? 12.526 10.745 6.926 1.00 70.44 81 GLU A C 1
ATOM 642 O O . GLU A 1 81 ? 11.645 11.588 6.744 1.00 70.44 81 GLU A O 1
ATOM 647 N N . MET A 1 82 ? 12.977 9.980 5.925 1.00 68.25 82 MET A N 1
ATOM 648 C CA . MET A 1 82 ? 12.568 10.143 4.536 1.00 68.25 82 MET A CA 1
ATOM 649 C C . MET A 1 82 ? 11.898 8.879 3.991 1.00 68.25 82 MET A C 1
ATOM 651 O O . MET A 1 82 ? 12.509 7.822 3.832 1.00 68.25 82 MET A O 1
ATOM 655 N N . SER A 1 83 ? 10.622 9.002 3.617 1.00 75.00 83 SER A N 1
ATOM 656 C CA . SER A 1 83 ? 9.972 7.993 2.778 1.00 75.00 83 SER A CA 1
ATOM 657 C C . SER A 1 83 ? 10.412 8.144 1.322 1.00 75.00 83 SER A C 1
ATOM 659 O O . SER A 1 83 ? 10.518 9.256 0.796 1.00 75.00 83 SER A O 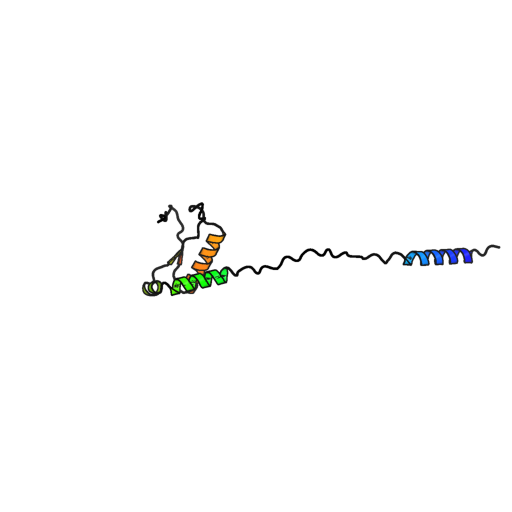1
ATOM 661 N N . SER A 1 84 ? 10.647 7.018 0.646 1.00 83.56 84 SER A N 1
ATOM 662 C CA . SER A 1 84 ? 10.933 7.008 -0.788 1.00 83.56 84 SER A CA 1
ATOM 663 C C . SER A 1 84 ? 9.639 7.055 -1.610 1.00 83.56 84 SER A C 1
ATOM 665 O O . SER A 1 84 ? 8.580 6.598 -1.176 1.00 83.56 84 SER A O 1
ATOM 667 N N . GLY A 1 85 ? 9.714 7.562 -2.846 1.00 86.00 85 GLY A N 1
ATOM 668 C CA . GLY A 1 85 ? 8.562 7.564 -3.758 1.00 86.00 85 GLY A CA 1
ATOM 669 C C . GLY A 1 85 ? 7.979 6.162 -3.981 1.00 86.00 85 GLY A C 1
ATOM 670 O O . GLY A 1 85 ? 6.760 6.005 -3.997 1.00 86.00 85 GLY A O 1
ATOM 671 N N . LEU A 1 86 ? 8.844 5.147 -4.072 1.00 88.44 86 LEU A N 1
ATOM 672 C CA . LEU A 1 86 ? 8.448 3.742 -4.166 1.00 88.44 86 LEU A CA 1
ATOM 673 C C . LEU A 1 86 ? 7.758 3.263 -2.882 1.00 88.44 86 LEU A C 1
ATOM 675 O O . LEU A 1 86 ? 6.683 2.674 -2.956 1.00 88.44 86 LEU A O 1
ATOM 679 N N . GLY A 1 87 ? 8.325 3.567 -1.713 1.00 88.62 87 GLY A N 1
ATOM 680 C CA . GLY A 1 87 ? 7.743 3.191 -0.427 1.00 88.62 87 GLY A CA 1
ATOM 681 C C . GLY A 1 87 ? 6.346 3.771 -0.211 1.00 88.62 87 GLY A C 1
ATOM 682 O O . GLY A 1 87 ? 5.450 3.069 0.258 1.00 88.62 87 GLY A O 1
ATOM 683 N N . ARG A 1 88 ? 6.125 5.018 -0.643 1.00 87.75 88 ARG A N 1
ATOM 684 C CA . ARG A 1 88 ? 4.795 5.636 -0.650 1.00 87.75 88 ARG A CA 1
ATOM 685 C C . ARG A 1 88 ? 3.822 4.890 -1.563 1.00 87.75 88 ARG A C 1
ATOM 687 O O . ARG A 1 88 ? 2.723 4.577 -1.131 1.00 87.75 88 ARG A O 1
ATOM 694 N N . VAL A 1 89 ? 4.218 4.559 -2.795 1.00 91.44 89 VAL A N 1
ATOM 695 C CA . VAL A 1 89 ? 3.349 3.822 -3.738 1.00 91.44 89 VAL A CA 1
ATOM 696 C C . VAL A 1 89 ? 2.972 2.439 -3.201 1.00 91.44 89 VAL A C 1
ATOM 698 O O . VAL A 1 89 ? 1.809 2.053 -3.287 1.00 91.44 89 VAL A O 1
ATOM 701 N N . ILE A 1 90 ? 3.924 1.710 -2.616 1.00 92.44 90 ILE A N 1
ATOM 702 C CA . ILE A 1 90 ? 3.656 0.402 -2.004 1.00 92.44 90 ILE A CA 1
ATOM 703 C C . ILE A 1 90 ? 2.682 0.557 -0.827 1.00 92.44 90 ILE A C 1
ATOM 705 O O . ILE A 1 90 ? 1.696 -0.174 -0.752 1.00 92.44 90 ILE A O 1
ATOM 709 N N . GLY A 1 91 ? 2.913 1.535 0.057 1.00 91.50 91 GLY A N 1
ATOM 710 C CA . GLY A 1 91 ? 2.023 1.826 1.187 1.00 91.50 91 GLY A CA 1
ATOM 711 C C . GLY A 1 91 ? 0.583 2.111 0.749 1.00 91.50 91 GLY A C 1
ATOM 712 O O . GLY A 1 91 ? -0.351 1.510 1.280 1.00 91.50 91 GLY A O 1
ATOM 713 N N . GLU A 1 92 ? 0.410 2.941 -0.283 1.00 91.50 92 GLU A N 1
ATOM 714 C CA . GLU A 1 92 ? -0.897 3.239 -0.884 1.00 91.50 92 GLU A CA 1
ATOM 715 C C . GLU A 1 92 ? -1.579 1.988 -1.453 1.00 91.50 92 GLU A C 1
ATOM 717 O O . GLU A 1 92 ? -2.774 1.776 -1.249 1.00 91.50 92 GLU A O 1
ATOM 722 N N . GLN A 1 93 ? -0.834 1.121 -2.145 1.00 94.81 93 GLN A N 1
ATOM 723 C CA . GLN A 1 93 ? -1.392 -0.108 -2.714 1.00 94.81 93 GLN A CA 1
ATOM 724 C C . GLN A 1 93 ? -1.841 -1.091 -1.623 1.00 94.81 93 GLN A C 1
ATOM 726 O O . GLN A 1 93 ? -2.938 -1.646 -1.725 1.00 94.81 93 GLN A O 1
ATOM 731 N N . LEU A 1 94 ? -1.057 -1.259 -0.552 1.00 94.88 94 LEU A N 1
ATOM 732 C CA . LEU A 1 94 ? -1.448 -2.086 0.596 1.00 94.88 94 LEU A CA 1
ATOM 733 C C . LEU A 1 94 ? -2.685 -1.510 1.293 1.00 94.88 94 LEU A C 1
ATOM 735 O O . LEU A 1 94 ? -3.658 -2.232 1.515 1.00 94.88 94 LEU A O 1
ATOM 739 N N . GLY A 1 95 ? -2.675 -0.210 1.597 1.00 93.44 95 GLY A N 1
ATOM 740 C CA . GLY A 1 95 ? -3.804 0.478 2.225 1.00 93.44 95 GLY A CA 1
ATOM 741 C C . GLY A 1 95 ? -5.082 0.376 1.391 1.00 93.44 95 GLY A C 1
ATOM 742 O O . GLY A 1 95 ? -6.146 0.047 1.917 1.00 93.44 95 GLY A O 1
ATOM 743 N N . SER A 1 96 ? -4.971 0.557 0.073 1.00 94.81 96 SER A N 1
ATOM 744 C CA . SER A 1 96 ? -6.086 0.383 -0.861 1.00 94.81 96 SER A CA 1
ATOM 745 C C . SER A 1 96 ? -6.653 -1.036 -0.809 1.00 94.81 96 SER A C 1
ATOM 747 O O . SER A 1 96 ? -7.871 -1.206 -0.723 1.00 94.81 96 SER A O 1
ATOM 749 N N . ARG A 1 97 ? -5.795 -2.066 -0.791 1.00 96.31 97 ARG A N 1
ATOM 750 C CA . ARG A 1 97 ? -6.251 -3.457 -0.690 1.00 96.31 97 ARG A CA 1
ATOM 751 C C . ARG A 1 97 ? -6.925 -3.743 0.649 1.00 96.31 97 ARG A C 1
ATOM 753 O O . ARG A 1 97 ? -7.979 -4.371 0.663 1.00 96.31 97 ARG A O 1
ATOM 760 N N . PHE A 1 98 ? -6.392 -3.247 1.762 1.00 95.12 98 PHE A N 1
ATOM 761 C CA . PHE A 1 98 ? -7.047 -3.380 3.066 1.00 95.12 98 PHE A CA 1
ATOM 762 C C . PHE A 1 98 ? -8.430 -2.711 3.094 1.00 95.12 98 PHE A C 1
ATOM 764 O O . PHE A 1 98 ? -9.382 -3.303 3.602 1.00 95.12 98 PHE A O 1
ATOM 771 N N . ALA A 1 99 ? -8.576 -1.534 2.480 1.00 94.38 99 ALA A N 1
ATOM 772 C CA . ALA A 1 99 ? -9.871 -0.869 2.345 1.00 94.38 99 ALA A CA 1
ATOM 773 C C . ALA A 1 99 ? -10.862 -1.687 1.496 1.00 94.38 99 ALA A C 1
ATOM 775 O O . ALA A 1 99 ? -12.021 -1.839 1.880 1.00 94.38 99 ALA A O 1
ATOM 776 N N . GLN A 1 100 ? -10.405 -2.294 0.391 1.00 95.44 100 GLN A N 1
ATOM 777 C CA . GLN A 1 100 ? -11.218 -3.224 -0.413 1.00 95.44 100 GLN A CA 1
ATOM 778 C C . GLN A 1 100 ? -11.676 -4.450 0.395 1.00 95.44 100 GLN A C 1
ATOM 780 O O . GLN A 1 100 ? -12.761 -4.973 0.157 1.00 95.44 100 GLN A O 1
ATOM 785 N N . GLN A 1 101 ? -10.874 -4.892 1.368 1.00 94.12 101 GLN A N 1
ATOM 786 C CA . GLN A 1 101 ? -11.197 -5.991 2.286 1.00 94.12 101 GLN A CA 1
ATOM 787 C C . GLN A 1 101 ? -12.094 -5.559 3.465 1.00 94.12 101 GLN A C 1
ATOM 789 O O . GLN A 1 101 ? -12.361 -6.362 4.360 1.00 94.12 101 GLN A O 1
ATOM 794 N N . GLY A 1 102 ? -12.578 -4.311 3.473 1.00 93.00 102 GLY A N 1
ATOM 795 C CA . GLY A 1 102 ? -13.536 -3.794 4.453 1.00 93.00 102 GLY A CA 1
ATOM 796 C C . GLY A 1 102 ? -12.917 -3.195 5.717 1.00 93.00 102 GLY A C 1
ATOM 797 O O . GLY A 1 102 ? -13.643 -2.941 6.678 1.00 93.0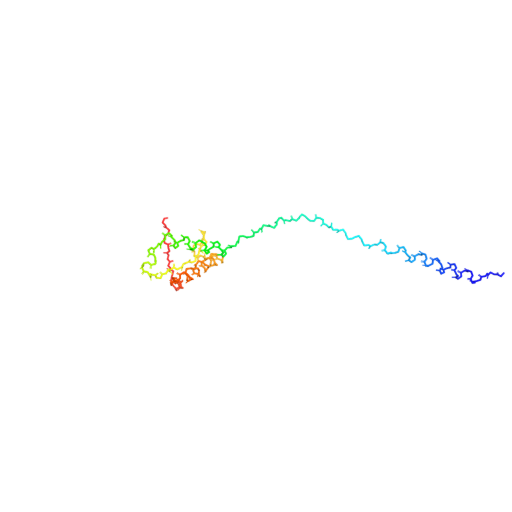0 102 GLY A O 1
ATOM 798 N N . PHE A 1 103 ? -11.602 -2.964 5.744 1.00 93.50 103 PHE A N 1
ATOM 799 C CA . PHE A 1 103 ? -10.938 -2.315 6.874 1.00 93.50 103 PHE A CA 1
ATOM 800 C C . PHE A 1 103 ? -10.956 -0.792 6.737 1.00 93.50 103 PHE A C 1
ATOM 802 O O . PHE A 1 103 ? -10.711 -0.242 5.664 1.00 93.50 103 PHE A O 1
ATOM 809 N N . THR A 1 104 ? -11.163 -0.095 7.853 1.00 93.12 104 THR A N 1
ATOM 810 C CA . THR A 1 104 ? -10.900 1.345 7.930 1.00 93.12 104 THR A CA 1
ATOM 811 C C . THR A 1 104 ? -9.395 1.550 8.024 1.00 93.12 104 THR A C 1
ATOM 813 O O . THR A 1 104 ? -8.798 1.199 9.040 1.00 93.12 104 THR A O 1
ATOM 816 N N . VAL A 1 105 ? -8.785 2.115 6.985 1.00 92.25 105 VAL A N 1
ATOM 817 C CA . VAL A 1 105 ? -7.353 2.433 6.971 1.00 92.25 105 VAL A CA 1
ATOM 818 C C . VAL A 1 105 ? -7.161 3.909 7.280 1.00 92.25 105 VAL A C 1
ATOM 820 O O . VAL A 1 105 ? -7.774 4.767 6.647 1.00 92.25 105 VAL A O 1
ATOM 823 N N . VAL A 1 106 ? -6.314 4.202 8.263 1.00 89.88 106 VAL A N 1
ATOM 824 C CA . VAL A 1 106 ? -5.988 5.563 8.685 1.00 89.88 106 VAL A CA 1
ATOM 825 C C . VAL A 1 106 ? -4.509 5.809 8.435 1.00 89.88 106 VAL A C 1
ATOM 827 O O . VAL A 1 106 ? -3.656 5.120 8.990 1.00 89.88 106 VAL A O 1
ATOM 830 N N . GLU A 1 107 ? -4.211 6.807 7.612 1.00 83.06 107 GLU A N 1
ATOM 831 C CA . GLU A 1 107 ? -2.859 7.328 7.432 1.00 83.06 107 GLU A CA 1
ATOM 832 C C . GLU A 1 107 ? -2.622 8.473 8.426 1.00 83.06 107 GLU A C 1
ATOM 834 O O . GLU A 1 107 ? -3.450 9.384 8.560 1.00 83.06 107 GLU A O 1
ATOM 839 N N . ILE A 1 108 ? -1.491 8.452 9.133 1.00 76.00 108 ILE A N 1
ATOM 840 C CA . ILE A 1 108 ? -1.141 9.548 10.039 1.00 76.00 108 ILE A CA 1
ATOM 841 C C . ILE A 1 108 ? -0.520 10.690 9.238 1.00 76.00 108 ILE A C 1
ATOM 843 O O . ILE A 1 108 ? 0.607 10.598 8.759 1.00 76.00 108 ILE A O 1
ATOM 847 N N . LYS A 1 109 ? -1.212 11.829 9.197 1.00 63.50 109 LYS A N 1
ATOM 848 C CA . LYS A 1 109 ? -0.640 13.101 8.739 1.00 63.50 109 LYS A CA 1
ATOM 849 C C . LYS A 1 109 ? -0.013 13.821 9.930 1.00 63.50 109 LYS A C 1
ATOM 851 O O . LYS A 1 109 ? -0.716 14.414 10.747 1.00 63.50 109 LYS A O 1
ATOM 856 N N . MET A 1 110 ? 1.307 13.723 10.070 1.00 57.03 110 MET A N 1
ATOM 857 C CA . MET A 1 110 ? 2.020 14.280 11.222 1.00 57.03 110 MET A CA 1
ATOM 858 C C . MET A 1 110 ? 2.100 15.816 11.176 1.00 57.03 110 MET A C 1
ATOM 860 O O . MET A 1 110 ? 2.505 16.395 10.172 1.00 57.03 110 MET A O 1
ATOM 864 N N . ARG A 1 111 ? 1.765 16.472 12.299 1.00 56.50 111 ARG A N 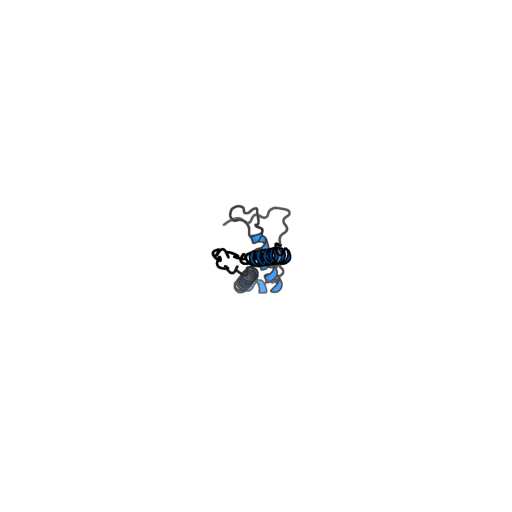1
ATOM 865 C CA . ARG A 1 111 ? 2.236 17.833 12.642 1.00 56.50 111 ARG A CA 1
ATOM 866 C C . ARG A 1 111 ? 3.458 17.789 13.578 1.00 56.50 111 ARG A C 1
ATOM 868 O O . ARG A 1 111 ? 4.261 18.709 13.538 1.00 56.50 111 ARG A O 1
ATOM 875 N N . ASN A 1 112 ? 3.599 16.717 14.367 1.00 50.78 112 ASN A N 1
ATOM 876 C CA . ASN A 1 112 ? 4.710 16.458 15.290 1.00 50.78 112 ASN A CA 1
ATOM 877 C C . ASN A 1 112 ? 5.256 15.036 15.051 1.00 50.78 112 ASN A C 1
ATOM 879 O O . ASN A 1 112 ? 4.464 14.127 14.793 1.00 50.78 112 ASN A O 1
ATOM 883 N N . ASN A 1 113 ? 6.578 14.859 15.148 1.00 57.03 113 ASN A N 1
ATOM 884 C CA . ASN A 1 113 ? 7.291 13.616 14.829 1.00 57.03 113 ASN A CA 1
ATOM 885 C C . ASN A 1 113 ? 6.904 12.462 15.768 1.00 57.03 113 ASN A C 1
ATOM 887 O O . ASN A 1 113 ? 7.115 12.538 16.979 1.00 57.03 113 ASN A O 1
ATOM 891 N N . ILE A 1 114 ? 6.381 11.377 15.198 1.00 58.84 114 ILE A N 1
ATOM 892 C CA . ILE A 1 114 ? 6.251 10.078 15.859 1.00 58.84 114 ILE A CA 1
ATOM 893 C C . ILE A 1 114 ? 7.527 9.298 15.551 1.00 58.84 114 ILE A C 1
ATOM 895 O O . ILE A 1 114 ? 7.819 9.024 14.390 1.00 58.84 114 ILE A O 1
ATOM 899 N N . PHE A 1 115 ? 8.284 8.948 16.587 1.00 61.81 115 PHE A N 1
ATOM 900 C CA . PHE A 1 115 ? 9.468 8.108 16.455 1.00 61.81 115 PHE A CA 1
ATOM 901 C C . PHE A 1 115 ? 9.072 6.655 16.710 1.00 61.81 115 PHE A C 1
ATOM 903 O O . PHE A 1 115 ? 8.611 6.315 17.801 1.00 61.81 115 PHE A O 1
ATOM 910 N N . VAL A 1 116 ? 9.236 5.801 15.701 1.00 63.09 116 VAL A N 1
ATOM 911 C CA . VAL A 1 116 ? 9.218 4.349 15.895 1.00 63.09 116 VAL A CA 1
ATOM 912 C C . VAL A 1 116 ? 10.604 3.977 16.405 1.00 63.09 116 VAL A C 1
ATOM 914 O O . VAL A 1 116 ? 11.594 4.199 15.715 1.00 63.09 116 VAL A O 1
ATOM 917 N N . GLN A 1 117 ? 10.686 3.499 17.644 1.00 58.94 117 GLN A N 1
ATOM 918 C CA . GLN A 1 117 ? 11.956 3.097 18.238 1.00 58.94 117 GLN A CA 1
ATOM 919 C C . GLN A 1 117 ? 12.407 1.777 17.604 1.00 58.94 117 GLN A C 1
ATOM 921 O O . GLN A 1 117 ? 11.643 0.811 17.595 1.00 58.94 117 GLN A O 1
ATOM 926 N N . GLU A 1 118 ? 13.624 1.746 17.061 1.00 60.59 118 GLU A N 1
ATOM 927 C CA . GLU A 1 118 ? 14.233 0.504 16.585 1.00 60.59 118 GLU A CA 1
ATOM 928 C C . GLU A 1 118 ? 14.515 -0.412 17.783 1.00 60.59 118 GLU A C 1
ATOM 930 O O . GLU A 1 118 ? 15.011 0.042 18.819 1.00 60.59 118 GLU A O 1
ATOM 935 N N . GLY A 1 119 ? 14.117 -1.678 17.652 1.00 54.03 119 GLY A N 1
ATOM 936 C CA . GLY A 1 119 ? 14.391 -2.742 18.618 1.00 54.03 119 GLY A CA 1
ATOM 937 C C . GLY A 1 119 ? 15.687 -3.468 18.307 1.00 54.03 119 GLY A C 1
ATOM 938 O O . GLY A 1 119 ? 16.008 -3.591 17.104 1.00 54.03 119 GLY A O 1
#

pLDDT: mean 78.31, std 13.69, range [50.78, 97.25]